Protein AF-A0A1V5SCT9-F1 (afdb_monomer_lite)

Foldseek 3Di:
DEAEEEDLVVVVVVCVVVVVPPDDPDSVRSVVVVVVQCDDDPHPVVVVVVVPHPYYHYPHDDPVVSVVVVVVVCVVVVD

InterPro domains:
  IPR027417 P-loop containing nucleoside triphosphate hydrolase [G3DSA:3.40.50.300] (1-76)

pLDDT: mean 87.34, std 10.41, range [57.16, 97.38]

Organism: NCBI:txid1852829

Sequence (79 aa):
MINITASDNLRFNRVKKRNSVSEAETLEDFIKDEIEKDSSGPVQRVEDCIKMADYTVHNESSLEQLFKNLDKVIEKEGI

Secondary structure (DSSP, 8-state):
-EEEE--HHHHHHHHHHTT--SS-SSHHHHHHHHHHHTSSSS---HHHHHHT-SEEEE--S-HHHHHHHHHHHHHHHT-

Radius of gyration: 14.65 Å; chains: 1; bounding box: 32×29×36 Å

Structure (mmCIF, N/CA/C/O backbone):
data_AF-A0A1V5SCT9-F1
#
_entry.id   AF-A0A1V5SCT9-F1
#
loop_
_atom_site.group_PDB
_atom_site.id
_atom_site.type_symbol
_atom_site.label_atom_id
_atom_site.label_alt_id
_atom_site.label_comp_id
_atom_site.label_asym_id
_atom_site.label_entity_id
_atom_site.label_seq_id
_atom_site.pdbx_PDB_ins_code
_atom_site.Cartn_x
_atom_site.Cartn_y
_atom_site.Cartn_z
_atom_site.occupancy
_atom_site.B_iso_or_equiv
_atom_site.auth_seq_id
_atom_site.auth_comp_id
_atom_site.auth_asym_id
_atom_site.auth_atom_id
_atom_site.pdbx_PDB_model_num
ATOM 1 N N . MET A 1 1 ? -12.455 10.948 1.787 1.00 88.44 1 MET A N 1
ATOM 2 C CA . MET A 1 1 ? -11.718 10.037 0.884 1.00 88.44 1 MET A CA 1
ATOM 3 C C . MET A 1 1 ? -10.513 9.468 1.619 1.00 88.44 1 MET A C 1
ATOM 5 O O . MET A 1 1 ? -9.805 10.217 2.279 1.00 88.44 1 MET A O 1
ATOM 9 N N . ILE A 1 2 ? -10.290 8.155 1.530 1.00 94.56 2 ILE A N 1
ATOM 10 C CA . ILE A 1 2 ? -9.204 7.472 2.247 1.00 94.56 2 ILE A CA 1
ATOM 11 C C . ILE A 1 2 ? -8.254 6.852 1.222 1.00 94.56 2 ILE A C 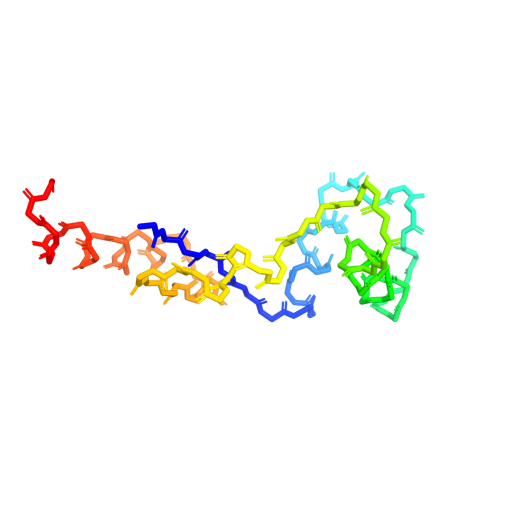1
ATOM 13 O O . ILE A 1 2 ? -8.676 6.044 0.398 1.00 94.56 2 ILE A O 1
ATOM 17 N N . ASN A 1 3 ? -6.978 7.214 1.292 1.00 95.50 3 ASN A N 1
ATOM 18 C CA . ASN A 1 3 ? -5.896 6.568 0.562 1.00 95.50 3 ASN A CA 1
ATOM 19 C C . ASN A 1 3 ? -5.318 5.417 1.401 1.00 95.50 3 ASN A C 1
ATOM 21 O O . ASN A 1 3 ? -4.979 5.606 2.570 1.00 95.50 3 ASN A O 1
ATOM 25 N N . ILE A 1 4 ? -5.167 4.234 0.804 1.00 95.94 4 ILE A N 1
ATOM 26 C CA . ILE A 1 4 ? -4.500 3.088 1.432 1.00 95.94 4 ILE A CA 1
ATOM 27 C C . ILE A 1 4 ? -3.240 2.793 0.633 1.00 95.94 4 ILE A C 1
ATOM 29 O O . ILE A 1 4 ? -3.311 2.366 -0.517 1.00 95.94 4 ILE A O 1
ATOM 33 N N . THR A 1 5 ? -2.088 2.976 1.265 1.00 95.06 5 THR A N 1
ATOM 34 C CA . THR A 1 5 ? -0.787 2.807 0.617 1.00 95.06 5 THR A CA 1
ATOM 35 C C . THR A 1 5 ? 0.117 1.867 1.408 1.00 95.06 5 THR A C 1
ATOM 37 O O . THR A 1 5 ? -0.193 1.472 2.528 1.00 95.06 5 THR A O 1
ATOM 40 N N . ALA A 1 6 ? 1.220 1.452 0.805 1.00 95.69 6 ALA A N 1
ATOM 41 C CA . ALA A 1 6 ? 2.296 0.676 1.413 1.00 95.69 6 ALA A CA 1
ATOM 42 C C . ALA A 1 6 ? 3.587 0.962 0.638 1.00 95.69 6 ALA A C 1
ATOM 44 O O . ALA A 1 6 ? 3.488 1.449 -0.476 1.00 95.69 6 ALA A O 1
ATOM 45 N N . SER A 1 7 ? 4.766 0.628 1.146 1.00 95.25 7 SER A N 1
ATOM 46 C CA . SER A 1 7 ? 6.035 0.801 0.427 1.00 95.25 7 SER A CA 1
ATOM 47 C C . SER A 1 7 ? 6.062 0.068 -0.923 1.00 95.25 7 SER A C 1
ATOM 49 O O . SER A 1 7 ? 5.490 -1.017 -1.058 1.00 95.25 7 SER A O 1
ATOM 51 N N . ASP A 1 8 ? 6.758 0.626 -1.918 1.00 93.19 8 ASP A N 1
ATOM 52 C CA . ASP A 1 8 ? 6.823 0.081 -3.289 1.00 93.19 8 ASP A CA 1
ATOM 53 C C . ASP A 1 8 ? 7.314 -1.371 -3.291 1.00 93.19 8 ASP A C 1
ATOM 55 O O . ASP A 1 8 ? 6.704 -2.248 -3.899 1.00 93.19 8 ASP A O 1
ATOM 59 N N . ASN A 1 9 ? 8.337 -1.657 -2.481 1.00 93.50 9 ASN A N 1
ATOM 60 C CA . ASN A 1 9 ? 8.842 -3.007 -2.234 1.00 93.50 9 ASN A CA 1
ATOM 61 C C . ASN A 1 9 ? 7.744 -3.969 -1.754 1.00 93.50 9 ASN A C 1
ATOM 63 O O . ASN A 1 9 ? 7.649 -5.112 -2.212 1.00 93.50 9 ASN A O 1
ATOM 67 N N . LEU A 1 10 ? 6.910 -3.536 -0.806 1.00 94.31 10 LEU A N 1
ATOM 68 C CA . LEU A 1 10 ? 5.843 -4.369 -0.264 1.00 94.31 10 LEU A CA 1
ATOM 69 C C . LEU A 1 10 ? 4.702 -4.540 -1.272 1.00 94.31 10 LEU A C 1
ATOM 71 O O . LEU A 1 10 ? 4.171 -5.650 -1.398 1.00 94.31 10 LEU A O 1
ATOM 75 N N . ARG A 1 11 ? 4.340 -3.479 -2.008 1.00 92.75 11 ARG A N 1
ATOM 76 C CA . ARG A 1 11 ? 3.353 -3.547 -3.097 1.00 92.75 11 ARG A CA 1
ATOM 77 C C . ARG A 1 11 ? 3.822 -4.525 -4.170 1.00 92.75 11 ARG A C 1
ATOM 79 O O . ARG A 1 11 ? 3.103 -5.487 -4.436 1.00 92.75 11 ARG A O 1
ATOM 86 N N . PHE A 1 12 ? 5.043 -4.374 -4.674 1.00 92.44 12 PHE A N 1
ATOM 87 C CA . PHE A 1 12 ? 5.643 -5.261 -5.669 1.00 92.44 12 PHE A CA 1
ATOM 88 C C . PHE A 1 12 ? 5.632 -6.726 -5.214 1.00 92.44 12 PHE A C 1
ATOM 90 O O . PHE A 1 12 ? 5.095 -7.596 -5.903 1.00 92.44 12 PHE A O 1
ATOM 97 N N . ASN A 1 13 ? 6.097 -7.006 -3.991 1.00 91.81 13 ASN A N 1
ATOM 98 C CA . ASN A 1 13 ? 6.073 -8.357 -3.423 1.00 91.81 13 ASN A CA 1
ATOM 99 C C . ASN A 1 13 ? 4.656 -8.952 -3.347 1.00 91.81 13 ASN A C 1
ATOM 101 O O . ASN A 1 13 ? 4.464 -10.144 -3.599 1.00 91.81 13 ASN A O 1
ATOM 105 N N . ARG A 1 14 ? 3.644 -8.143 -3.008 1.00 91.56 14 ARG A N 1
ATOM 106 C CA . ARG A 1 14 ? 2.236 -8.574 -2.978 1.00 91.56 14 ARG A CA 1
ATOM 107 C C . ARG A 1 14 ? 1.700 -8.858 -4.379 1.00 91.56 14 ARG A C 1
ATOM 109 O O . ARG A 1 14 ? 0.997 -9.850 -4.551 1.00 91.56 14 ARG A O 1
ATOM 116 N N . VAL A 1 15 ? 1.995 -8.023 -5.377 1.00 87.69 15 VAL A N 1
ATOM 117 C CA . VAL A 1 15 ? 1.545 -8.268 -6.759 1.00 87.69 15 VAL A CA 1
ATOM 118 C C . VAL A 1 15 ? 2.234 -9.515 -7.329 1.00 87.69 15 VAL A C 1
ATOM 120 O O . VAL A 1 15 ? 1.544 -10.367 -7.890 1.00 87.69 15 VAL A O 1
ATOM 123 N N . LYS A 1 16 ? 3.535 -9.708 -7.065 1.00 87.31 16 LYS A N 1
ATOM 124 C CA . LYS A 1 16 ? 4.283 -10.919 -7.445 1.00 87.31 16 LYS A CA 1
ATOM 125 C C . LYS A 1 16 ? 3.669 -12.187 -6.849 1.00 87.31 16 LYS A C 1
ATOM 127 O O . LYS A 1 16 ? 3.423 -13.145 -7.569 1.00 87.31 16 LYS A O 1
ATOM 132 N N . LYS A 1 17 ? 3.330 -12.179 -5.553 1.00 88.81 17 LYS A N 1
ATOM 133 C CA . LYS A 1 17 ? 2.642 -13.311 -4.893 1.00 88.81 17 LYS A CA 1
ATOM 134 C C . LYS A 1 17 ? 1.258 -13.613 -5.471 1.00 88.81 17 LYS A C 1
ATOM 136 O O . LYS A 1 17 ? 0.803 -14.747 -5.375 1.00 88.81 17 LYS A O 1
ATOM 141 N N . ARG A 1 18 ? 0.578 -12.611 -6.032 1.00 86.19 18 ARG A N 1
ATOM 142 C CA . ARG A 1 18 ? -0.747 -12.768 -6.649 1.00 86.19 18 ARG A CA 1
ATOM 143 C C . ARG A 1 18 ? -0.687 -13.293 -8.087 1.00 86.19 18 ARG A C 1
ATOM 145 O O . ARG A 1 18 ? -1.744 -13.483 -8.677 1.00 86.19 18 ARG A O 1
ATOM 152 N N . ASN A 1 19 ? 0.508 -13.505 -8.657 1.00 77.19 19 ASN A N 1
ATOM 153 C CA . ASN A 1 19 ? 0.709 -13.783 -10.087 1.00 77.19 19 ASN A CA 1
ATOM 154 C C . ASN A 1 19 ? 0.007 -12.762 -11.005 1.00 77.19 19 ASN A C 1
ATOM 156 O O . ASN A 1 19 ? -0.311 -13.064 -12.148 1.00 77.19 19 ASN A O 1
ATOM 160 N N . SER A 1 20 ? -0.261 -11.551 -10.505 1.00 67.38 20 SER A N 1
ATOM 161 C CA . SER A 1 20 ? -0.937 -10.495 -11.269 1.00 67.38 20 SER A CA 1
ATOM 162 C C . SER A 1 20 ? 0.045 -9.600 -12.023 1.00 67.38 20 SER A C 1
ATOM 164 O O . SER A 1 20 ? -0.379 -8.633 -12.643 1.00 67.38 20 SER A O 1
ATOM 166 N N . VAL A 1 21 ? 1.348 -9.886 -11.943 1.00 59.62 21 VAL A N 1
ATOM 167 C CA . VAL A 1 21 ? 2.368 -9.154 -12.692 1.00 59.62 21 VAL A CA 1
ATOM 168 C C . VAL A 1 21 ? 2.652 -9.910 -13.985 1.00 59.62 21 VAL A C 1
ATOM 170 O O . VAL A 1 21 ? 3.518 -10.777 -14.018 1.00 59.62 21 VAL A O 1
ATOM 173 N N . SER A 1 22 ? 1.890 -9.630 -15.038 1.00 58.06 22 SER A N 1
ATOM 174 C CA . SER A 1 22 ? 2.281 -10.031 -16.394 1.00 58.06 22 SER A CA 1
ATOM 175 C C . SER A 1 22 ? 3.279 -9.053 -17.029 1.00 58.06 22 SER A C 1
ATOM 177 O O . SER A 1 22 ? 3.831 -9.382 -18.070 1.00 58.06 22 SER A O 1
ATOM 179 N N . GLU A 1 23 ? 3.498 -7.872 -16.428 1.00 57.16 23 GLU A N 1
ATOM 180 C CA . GLU A 1 23 ? 4.135 -6.723 -17.104 1.00 57.16 23 GLU A CA 1
ATOM 181 C C . GLU A 1 23 ? 5.426 -6.189 -16.440 1.00 57.16 23 GLU A C 1
ATOM 183 O O . GLU A 1 23 ? 6.291 -5.702 -17.156 1.00 57.16 23 GLU A O 1
ATOM 188 N N . ALA A 1 24 ? 5.628 -6.350 -15.123 1.00 68.88 24 ALA A N 1
ATOM 189 C CA . ALA A 1 24 ? 6.833 -5.887 -14.413 1.00 68.88 24 ALA A CA 1
ATOM 190 C C . ALA 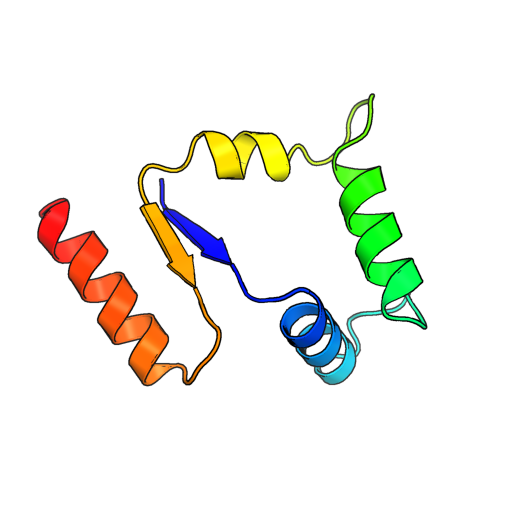A 1 24 ? 7.674 -7.045 -13.827 1.00 68.88 24 ALA A C 1
ATOM 192 O O . ALA A 1 24 ? 7.339 -7.641 -12.800 1.00 68.88 24 ALA A O 1
ATOM 193 N N . GLU A 1 25 ? 8.801 -7.379 -14.457 1.00 76.69 25 GLU A N 1
ATOM 194 C CA . GLU A 1 25 ? 9.690 -8.447 -13.970 1.00 76.69 25 GLU A CA 1
ATOM 195 C C . GLU A 1 25 ? 10.532 -8.006 -12.759 1.00 76.69 25 GLU A C 1
ATOM 197 O O . GLU A 1 25 ? 10.881 -8.828 -11.899 1.00 76.69 25 GLU A O 1
ATOM 202 N N . THR A 1 26 ? 10.811 -6.703 -12.659 1.00 89.50 26 THR A N 1
ATOM 203 C CA . THR A 1 26 ? 11.652 -6.092 -11.621 1.00 89.50 26 THR A CA 1
ATOM 204 C C . THR A 1 26 ? 10.910 -5.028 -10.803 1.00 89.50 26 THR A C 1
ATOM 206 O O . THR A 1 26 ? 9.820 -4.580 -11.164 1.00 89.50 26 THR A O 1
ATOM 209 N N . LEU A 1 27 ? 11.490 -4.634 -9.661 1.00 90.19 27 LEU A N 1
ATOM 210 C CA . LEU A 1 27 ? 10.949 -3.544 -8.840 1.00 90.19 27 LEU A CA 1
ATOM 211 C C . LEU A 1 27 ? 11.029 -2.211 -9.594 1.00 90.19 27 LEU A C 1
ATOM 213 O O . LEU A 1 27 ? 10.142 -1.373 -9.474 1.00 90.19 27 LEU A O 1
ATOM 217 N N . GLU A 1 28 ? 12.088 -2.030 -10.371 1.00 91.06 28 GLU A N 1
ATOM 218 C CA . GLU A 1 28 ? 12.323 -0.859 -11.198 1.00 91.06 28 GLU A CA 1
ATOM 219 C C . GLU A 1 28 ? 11.246 -0.722 -12.279 1.00 91.06 28 GLU A C 1
ATOM 221 O O . GLU A 1 28 ? 10.687 0.364 -12.432 1.00 91.06 28 GLU A O 1
ATOM 226 N N . ASP A 1 29 ? 10.898 -1.818 -12.963 1.00 88.50 29 ASP A N 1
ATOM 227 C CA . ASP A 1 29 ? 9.798 -1.836 -13.938 1.00 88.50 29 ASP A CA 1
ATOM 228 C C . ASP A 1 29 ? 8.464 -1.504 -13.263 1.00 88.50 29 ASP A C 1
ATOM 230 O O . ASP A 1 29 ? 7.691 -0.695 -13.764 1.00 88.50 29 ASP A O 1
ATOM 234 N N . PHE A 1 30 ? 8.228 -2.063 -12.072 1.00 89.25 30 PHE A N 1
ATOM 235 C CA . PHE A 1 30 ? 7.014 -1.805 -11.302 1.00 89.25 30 PHE A CA 1
ATOM 236 C C . PHE A 1 30 ? 6.857 -0.320 -10.941 1.00 89.25 30 PHE A C 1
ATOM 238 O O . PHE A 1 30 ? 5.781 0.246 -11.121 1.00 89.25 30 PHE A O 1
ATOM 245 N N . ILE A 1 31 ? 7.930 0.320 -10.469 1.00 89.00 31 ILE A N 1
ATOM 246 C CA . ILE A 1 31 ? 7.931 1.753 -10.137 1.00 89.00 31 ILE A CA 1
ATOM 247 C C . ILE A 1 31 ? 7.771 2.597 -11.404 1.00 89.00 31 ILE A C 1
ATOM 249 O O . ILE A 1 31 ? 7.039 3.588 -11.405 1.00 89.00 31 ILE A O 1
ATOM 253 N N . LYS A 1 32 ? 8.437 2.213 -12.497 1.00 88.31 32 LYS A N 1
ATOM 254 C CA . LYS A 1 32 ? 8.330 2.913 -13.777 1.00 88.31 32 LYS A CA 1
ATOM 255 C C . LYS A 1 32 ? 6.893 2.898 -14.300 1.00 88.31 32 LYS A C 1
ATOM 257 O O . LYS A 1 32 ? 6.394 3.951 -14.689 1.00 88.31 32 LYS A O 1
ATOM 262 N N . ASP A 1 33 ? 6.218 1.755 -14.245 1.00 84.38 33 ASP A N 1
ATOM 263 C CA . ASP A 1 33 ? 4.816 1.626 -14.648 1.00 84.38 33 ASP A CA 1
ATOM 264 C C . ASP A 1 33 ? 3.883 2.492 -13.792 1.00 84.38 33 ASP A C 1
ATOM 266 O O . ASP A 1 33 ? 2.908 3.045 -14.301 1.00 84.38 33 ASP A O 1
ATOM 270 N N . GLU A 1 34 ? 4.149 2.608 -12.488 1.00 83.75 34 GLU A N 1
ATOM 271 C CA . GLU A 1 34 ? 3.388 3.495 -11.601 1.00 83.75 34 GLU A CA 1
ATOM 272 C C . GLU A 1 34 ? 3.567 4.971 -12.005 1.00 83.75 34 GLU A C 1
ATOM 274 O O . GLU A 1 34 ? 2.578 5.690 -12.121 1.00 83.75 34 GLU A O 1
ATOM 279 N N . ILE A 1 35 ? 4.789 5.398 -12.341 1.00 83.50 35 ILE A N 1
ATOM 280 C CA . ILE A 1 35 ? 5.074 6.763 -12.826 1.00 83.50 35 ILE A CA 1
ATOM 281 C C . ILE A 1 35 ? 4.429 7.026 -14.199 1.00 83.50 35 ILE A C 1
ATOM 283 O O . ILE A 1 35 ? 3.886 8.107 -14.452 1.00 83.50 35 ILE A O 1
ATOM 287 N N . GLU A 1 36 ? 4.476 6.056 -15.115 1.00 81.06 36 GLU A N 1
ATOM 288 C CA . GLU A 1 36 ? 3.849 6.181 -16.436 1.00 81.06 36 GLU A CA 1
ATOM 289 C C . GLU A 1 36 ? 2.324 6.294 -16.328 1.00 81.06 36 GLU A C 1
ATOM 291 O O . GLU A 1 36 ? 1.712 7.094 -17.043 1.00 81.06 36 GLU A O 1
ATOM 296 N N . LYS A 1 37 ? 1.707 5.571 -15.385 1.00 74.19 37 LYS A N 1
ATOM 297 C CA . LYS A 1 37 ? 0.269 5.686 -15.101 1.00 74.19 37 LYS A CA 1
ATOM 298 C C . LYS A 1 37 ? -0.125 7.084 -14.632 1.00 74.19 37 LYS A C 1
ATOM 300 O O . L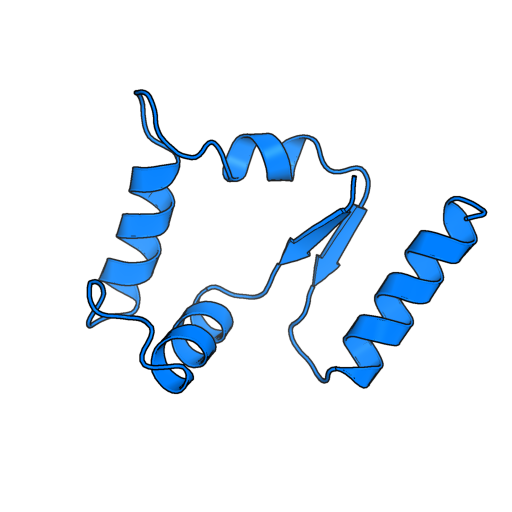YS A 1 37 ? -1.236 7.494 -14.939 1.00 74.19 37 LYS A O 1
ATOM 305 N N . ASP A 1 38 ? 0.787 7.844 -14.035 1.00 73.69 38 ASP A N 1
ATOM 306 C CA . ASP A 1 38 ? 0.564 9.233 -13.622 1.00 73.69 38 ASP A CA 1
ATOM 307 C C . ASP A 1 38 ? 1.026 10.293 -14.656 1.00 73.69 38 ASP A C 1
ATOM 309 O O . ASP A 1 38 ? 0.860 11.498 -14.448 1.00 73.69 38 ASP A O 1
ATOM 313 N N . SER A 1 39 ? 1.526 9.884 -15.831 1.00 74.31 39 SER A N 1
ATOM 314 C CA . SER A 1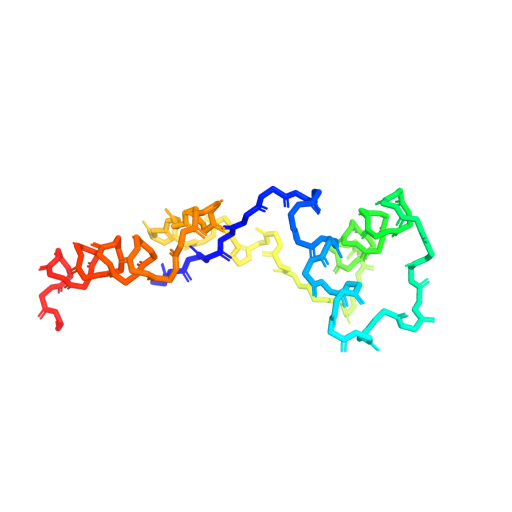 39 ? 2.058 10.779 -16.883 1.00 74.31 39 SER A CA 1
ATOM 315 C C . SER A 1 39 ? 0.981 11.470 -17.753 1.00 74.31 39 SER A C 1
ATOM 317 O O . SER A 1 39 ? -0.217 11.333 -17.538 1.00 74.31 39 SER A O 1
ATOM 319 N N . SER A 1 40 ? 1.332 12.323 -18.722 1.00 61.62 40 SER A N 1
ATOM 320 C CA . SER A 1 40 ? 0.329 13.088 -19.500 1.00 61.62 40 SER A CA 1
ATOM 321 C C . SER A 1 40 ? -0.515 12.198 -20.445 1.00 61.62 40 SER A C 1
ATOM 323 O O . SER A 1 40 ? 0.008 11.296 -21.088 1.00 61.62 40 SER A O 1
ATOM 325 N N . GLY A 1 41 ? -1.839 12.432 -20.529 1.00 70.06 41 GLY A N 1
ATOM 326 C CA . GLY A 1 41 ? -2.780 11.647 -21.364 1.00 70.06 41 GLY A CA 1
ATOM 327 C C . GLY A 1 41 ? -4.013 11.088 -20.618 1.00 70.06 41 GLY A C 1
ATOM 328 O O . GLY A 1 41 ? -4.237 11.443 -19.459 1.00 70.06 41 GLY A O 1
ATOM 329 N N . PRO A 1 42 ? -4.847 10.233 -21.248 1.00 65.50 42 PRO A N 1
ATOM 330 C CA . PRO A 1 42 ? -5.978 9.555 -20.602 1.00 65.50 42 PRO A CA 1
ATOM 331 C C . PRO A 1 42 ? -5.494 8.365 -19.754 1.00 65.50 42 PRO A C 1
ATOM 333 O O . PRO A 1 42 ? -5.827 7.213 -20.020 1.00 65.50 42 PRO A O 1
ATOM 336 N N . VAL A 1 43 ? -4.655 8.647 -18.761 1.00 76.56 43 VAL A N 1
ATOM 337 C CA . VAL A 1 43 ? -4.059 7.655 -17.856 1.00 76.56 43 VAL A CA 1
ATOM 338 C C . VAL A 1 43 ? -4.678 7.746 -16.456 1.00 76.56 43 VAL A C 1
ATOM 340 O O . VAL A 1 43 ? -5.439 8.671 -16.156 1.00 76.56 43 VAL A O 1
ATOM 343 N N . GLN A 1 44 ? -4.392 6.761 -15.605 1.00 76.19 44 GLN A N 1
ATOM 344 C CA . GLN A 1 44 ? -4.920 6.694 -14.242 1.00 76.19 44 GLN A CA 1
ATOM 345 C C . GLN A 1 44 ? -4.225 7.732 -13.347 1.00 76.19 44 GLN A C 1
ATOM 347 O O . GLN A 1 44 ? -3.085 7.539 -12.971 1.00 76.19 44 GLN A O 1
ATOM 352 N N . ARG A 1 45 ? -4.923 8.806 -12.960 1.00 84.06 45 ARG A N 1
ATOM 353 C CA . ARG A 1 45 ? -4.405 9.901 -12.108 1.00 84.06 45 ARG A CA 1
ATOM 354 C C . ARG A 1 45 ? -4.307 9.516 -10.623 1.00 84.06 45 ARG A C 1
ATOM 356 O O . ARG A 1 45 ? -4.945 10.135 -9.770 1.00 84.06 45 ARG A O 1
ATOM 363 N N . VAL A 1 46 ? -3.574 8.452 -10.316 1.00 85.38 46 VAL A N 1
ATOM 364 C CA . VAL A 1 46 ? -3.449 7.886 -8.967 1.00 85.38 46 VAL A CA 1
ATOM 365 C C . VAL A 1 46 ? -2.822 8.898 -8.012 1.00 85.38 46 VAL A C 1
ATOM 367 O O . VAL A 1 46 ? -3.368 9.121 -6.931 1.00 85.38 46 VAL A O 1
ATOM 370 N N . GLU A 1 47 ? -1.747 9.570 -8.416 1.00 87.75 47 GLU A N 1
ATOM 371 C CA . GLU A 1 47 ? -1.090 10.596 -7.602 1.00 87.75 47 GLU A CA 1
ATOM 372 C C . GLU A 1 47 ? -2.022 11.754 -7.227 1.00 87.75 47 GLU A C 1
ATOM 374 O O . GLU A 1 47 ? -1.995 12.237 -6.093 1.00 87.75 47 GLU A O 1
ATOM 379 N N . ASP A 1 48 ? -2.856 12.206 -8.163 1.00 88.94 48 ASP A N 1
ATOM 380 C CA . ASP A 1 48 ? -3.780 13.315 -7.915 1.00 88.94 48 ASP A CA 1
ATOM 381 C C . ASP A 1 48 ? -4.880 12.896 -6.935 1.00 88.94 48 ASP A C 1
ATOM 383 O O . ASP A 1 48 ? -5.188 13.629 -5.993 1.00 88.94 48 ASP A O 1
ATOM 387 N N . CYS A 1 49 ? -5.409 11.676 -7.079 1.00 89.62 49 CYS A N 1
ATOM 388 C CA . CYS A 1 49 ? -6.334 11.104 -6.104 1.00 89.62 49 CYS A CA 1
ATOM 389 C C . CYS A 1 49 ? -5.690 10.964 -4.718 1.00 89.62 49 CYS A C 1
ATOM 391 O O . CYS A 1 49 ? -6.334 11.264 -3.715 1.00 89.62 49 CYS A O 1
ATOM 393 N N . ILE A 1 50 ? -4.420 10.557 -4.638 1.00 91.81 50 ILE A N 1
ATOM 394 C CA . ILE A 1 50 ? -3.690 10.477 -3.367 1.00 91.81 50 ILE A CA 1
ATOM 395 C C . ILE A 1 50 ? -3.578 11.863 -2.719 1.00 91.81 50 ILE A C 1
ATOM 397 O O . ILE A 1 50 ? -3.851 11.995 -1.526 1.00 91.81 50 ILE A O 1
ATOM 401 N N . LYS A 1 51 ? -3.233 12.903 -3.490 1.00 92.12 51 LYS A N 1
ATOM 402 C CA . LYS A 1 51 ? -3.110 14.292 -2.999 1.00 92.12 51 LYS A CA 1
ATOM 403 C C . LYS A 1 51 ? -4.433 14.856 -2.478 1.00 92.12 51 LYS A C 1
ATOM 405 O O . LYS A 1 51 ? -4.427 15.708 -1.597 1.00 92.12 51 LYS A O 1
ATOM 410 N N . MET A 1 52 ? -5.554 14.386 -3.015 1.00 93.81 52 MET A N 1
ATOM 411 C CA . MET A 1 52 ? -6.895 14.801 -2.606 1.00 93.81 52 MET A CA 1
ATOM 412 C C . MET A 1 52 ? -7.429 14.041 -1.378 1.00 93.81 52 MET A C 1
ATOM 414 O O . MET A 1 52 ? -8.532 14.341 -0.924 1.00 93.81 52 MET A O 1
ATOM 418 N N . ALA A 1 53 ? -6.722 13.029 -0.861 1.00 95.06 53 ALA A N 1
ATOM 419 C CA . ALA A 1 53 ? -7.234 12.194 0.222 1.00 95.06 53 ALA A CA 1
ATOM 420 C C . ALA A 1 53 ? -7.216 12.916 1.578 1.00 95.06 53 ALA A C 1
ATOM 422 O O . ALA A 1 53 ? -6.188 13.437 2.003 1.00 95.06 53 ALA A O 1
ATOM 423 N N . ASP A 1 54 ? -8.334 12.853 2.302 1.00 95.62 54 ASP A N 1
ATOM 424 C CA . ASP A 1 54 ? -8.458 13.403 3.660 1.00 95.62 54 ASP A CA 1
ATOM 425 C C . ASP A 1 54 ? -7.636 12.598 4.681 1.00 95.62 54 ASP A C 1
ATOM 427 O O . ASP A 1 54 ? -7.159 13.126 5.687 1.00 95.62 54 ASP A O 1
ATOM 431 N N . TYR A 1 55 ? -7.450 11.303 4.402 1.00 95.25 55 TYR A N 1
ATOM 432 C CA . TYR A 1 55 ? -6.704 10.370 5.238 1.00 95.25 55 TYR A CA 1
ATOM 433 C C . TYR A 1 55 ? -5.800 9.482 4.396 1.00 95.25 55 TYR A C 1
ATOM 435 O O . TYR A 1 55 ? -6.208 8.985 3.348 1.00 95.25 55 TYR A O 1
ATOM 443 N N . THR A 1 56 ? -4.597 9.210 4.902 1.00 96.00 56 THR A N 1
ATOM 444 C CA . THR A 1 56 ? -3.698 8.190 4.351 1.00 96.00 56 THR A CA 1
ATOM 445 C C . THR A 1 56 ? -3.411 7.128 5.406 1.00 96.00 56 THR A C 1
ATOM 447 O O . THR A 1 56 ? -2.976 7.440 6.514 1.00 96.00 56 THR A O 1
ATOM 450 N N . VAL A 1 57 ? -3.648 5.863 5.058 1.00 96.69 57 VAL A N 1
ATOM 451 C CA . VAL A 1 57 ? -3.396 4.695 5.909 1.00 96.69 57 VAL A CA 1
ATOM 452 C C . VAL A 1 57 ? -2.281 3.850 5.298 1.00 96.69 57 VAL A C 1
ATOM 454 O O . VAL A 1 57 ? -2.391 3.376 4.168 1.00 96.69 57 VAL A O 1
ATOM 457 N N . HIS A 1 58 ? -1.216 3.627 6.071 1.00 95.50 58 HIS A N 1
ATOM 458 C CA . HIS A 1 58 ? -0.072 2.809 5.664 1.00 95.50 58 HIS A CA 1
ATOM 459 C C . HIS A 1 58 ? -0.277 1.336 6.057 1.00 95.50 58 HIS A C 1
ATOM 461 O O . HIS A 1 58 ? -0.236 0.9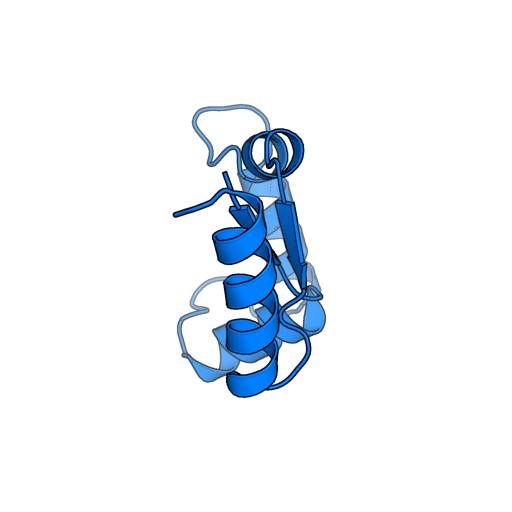68 7.232 1.00 95.50 58 HIS A O 1
ATOM 467 N N . ASN A 1 59 ? -0.485 0.476 5.063 1.00 96.56 59 ASN A N 1
ATOM 468 C CA . ASN A 1 59 ? -0.670 -0.968 5.182 1.00 96.56 59 ASN A CA 1
ATOM 469 C C . ASN A 1 59 ? 0.669 -1.728 5.087 1.00 96.56 59 ASN A C 1
ATOM 471 O O . ASN A 1 59 ? 0.864 -2.572 4.202 1.00 96.56 59 ASN A O 1
ATOM 475 N N . GLU A 1 60 ? 1.595 -1.421 5.995 1.00 94.81 60 GLU A N 1
ATOM 476 C CA . GLU A 1 60 ? 2.923 -2.061 6.062 1.00 94.81 60 GLU A CA 1
ATOM 477 C C . GLU A 1 60 ? 2.930 -3.365 6.877 1.00 94.81 60 GLU A C 1
ATOM 479 O O . GLU A 1 60 ? 3.904 -4.114 6.854 1.00 94.81 60 GLU A O 1
ATOM 484 N N . SER A 1 61 ? 1.866 -3.634 7.638 1.00 91.88 61 SER A N 1
ATOM 485 C CA . SER A 1 61 ? 1.842 -4.669 8.681 1.00 91.88 61 SER A CA 1
ATOM 486 C C . SER A 1 61 ? 0.783 -5.753 8.408 1.00 91.88 61 SER A C 1
ATOM 488 O O . SER A 1 61 ? 0.617 -6.195 7.269 1.00 91.88 61 SER A O 1
ATOM 490 N N . SER A 1 62 ? 0.103 -6.240 9.453 1.00 95.12 62 SER A N 1
ATOM 491 C CA . SER A 1 62 ? -0.951 -7.255 9.366 1.00 95.12 62 SER A CA 1
ATOM 492 C C . SER A 1 62 ? -2.313 -6.656 8.992 1.00 95.12 62 SER A C 1
ATOM 494 O O . SER A 1 62 ? -2.545 -5.455 9.133 1.00 95.12 62 SER A O 1
ATOM 496 N N . LEU A 1 63 ? -3.246 -7.521 8.576 1.00 95.38 63 LEU A N 1
ATOM 497 C CA . LEU A 1 63 ? -4.643 -7.134 8.335 1.00 95.38 63 LEU A CA 1
ATOM 498 C C . LEU A 1 63 ? -5.317 -6.576 9.592 1.00 95.38 63 LEU A C 1
ATOM 500 O O . LEU A 1 63 ? -6.046 -5.598 9.505 1.00 95.38 63 LEU A O 1
ATOM 504 N N . GLU A 1 64 ? -5.030 -7.150 10.760 1.00 97.38 64 GLU A N 1
ATOM 505 C CA . GLU A 1 64 ? -5.551 -6.654 12.037 1.00 97.38 64 GLU A CA 1
ATOM 506 C C . GLU A 1 64 ? -5.128 -5.201 12.291 1.00 97.38 64 GLU A C 1
ATOM 508 O O . GLU A 1 64 ? -5.949 -4.362 12.658 1.00 97.38 64 GLU A O 1
ATOM 513 N N . GLN A 1 65 ? -3.860 -4.872 12.025 1.00 96.38 65 GLN A N 1
ATOM 514 C CA . GLN A 1 65 ? -3.367 -3.509 12.194 1.00 96.38 65 GLN A CA 1
ATOM 515 C C . GLN A 1 65 ? -3.967 -2.547 11.162 1.00 96.38 65 GLN A C 1
ATOM 517 O O . GLN A 1 65 ? -4.238 -1.393 11.496 1.00 96.38 65 GLN A O 1
ATOM 522 N N . LEU A 1 66 ? -4.193 -3.013 9.929 1.00 96.88 66 LEU A N 1
ATOM 523 C CA . LEU A 1 66 ? -4.910 -2.249 8.911 1.00 96.88 66 LEU A CA 1
ATOM 524 C C . LEU A 1 66 ? -6.338 -1.930 9.368 1.00 96.88 66 LEU A C 1
ATOM 526 O O . LEU A 1 66 ? -6.722 -0.765 9.331 1.00 96.88 66 LEU A O 1
ATOM 530 N N . PHE A 1 67 ? -7.093 -2.927 9.835 1.00 96.62 67 PHE A N 1
ATOM 531 C CA . PHE A 1 67 ? -8.465 -2.729 10.309 1.00 96.62 67 PHE A CA 1
ATOM 532 C C . PHE A 1 67 ? -8.513 -1.766 11.488 1.00 96.62 67 PHE A C 1
ATOM 534 O O . PHE A 1 67 ? -9.205 -0.760 11.412 1.00 96.62 67 PHE A O 1
ATOM 541 N N . LYS A 1 68 ? -7.644 -1.949 12.486 1.00 96.31 68 LYS A N 1
ATOM 542 C CA . LYS A 1 68 ? -7.538 -1.022 13.618 1.00 96.31 68 LYS A CA 1
ATOM 543 C C . LYS A 1 68 ? -7.229 0.420 13.197 1.00 96.31 68 LYS A C 1
ATOM 545 O O . LYS A 1 68 ? -7.637 1.363 13.870 1.00 96.31 68 LYS A O 1
ATOM 550 N N . ASN A 1 69 ? -6.453 0.616 12.132 1.00 95.56 69 ASN A N 1
ATOM 551 C CA . ASN A 1 69 ? -6.160 1.953 11.616 1.00 95.56 69 ASN A CA 1
ATOM 552 C C . ASN A 1 69 ? -7.348 2.544 10.847 1.00 95.56 69 ASN A C 1
ATOM 554 O O . ASN A 1 69 ? -7.569 3.748 10.937 1.00 95.56 69 ASN A O 1
ATOM 558 N N . LEU A 1 70 ? -8.102 1.717 10.122 1.00 95.81 70 LEU A N 1
ATOM 559 C CA . LEU A 1 70 ? -9.320 2.132 9.428 1.00 95.81 70 LEU A CA 1
ATOM 560 C C . LEU A 1 70 ? -10.438 2.480 10.413 1.00 95.81 70 LEU A C 1
ATOM 562 O O . LEU A 1 70 ? -11.052 3.527 10.244 1.00 95.81 70 LEU A O 1
ATOM 566 N N . ASP A 1 71 ? -10.628 1.687 11.469 1.00 96.06 71 ASP A N 1
ATOM 567 C CA . ASP A 1 71 ? -11.633 1.942 12.509 1.00 96.06 71 ASP A CA 1
ATOM 568 C C . ASP A 1 71 ? -11.446 3.335 13.120 1.00 96.06 71 ASP A C 1
ATOM 570 O O . ASP A 1 71 ? -12.393 4.104 13.215 1.00 96.06 71 ASP A O 1
ATOM 574 N N . LYS A 1 72 ? -10.201 3.735 13.407 1.00 94.81 72 LYS A N 1
ATOM 575 C CA . LYS A 1 72 ? -9.891 5.089 13.904 1.00 94.81 72 LYS A CA 1
ATOM 576 C C . LYS A 1 72 ? -10.268 6.203 12.929 1.00 94.81 72 LYS A C 1
ATOM 578 O O . LYS A 1 72 ? -10.618 7.299 13.360 1.00 94.81 72 LYS A O 1
ATOM 583 N N . VAL A 1 73 ? -10.106 5.969 11.626 1.00 95.06 73 VAL A N 1
ATOM 584 C CA . VAL A 1 73 ? -10.476 6.952 10.597 1.00 95.06 73 VAL A CA 1
ATOM 585 C C . VAL A 1 73 ? -11.996 7.056 10.512 1.00 95.06 73 VAL A C 1
ATOM 587 O O . VAL A 1 73 ? -12.527 8.160 10.487 1.00 95.06 73 VAL A O 1
ATOM 590 N N . ILE A 1 74 ? -12.683 5.916 10.528 1.00 94.00 74 ILE A N 1
ATOM 591 C CA . ILE A 1 74 ? -14.143 5.818 10.464 1.00 94.00 74 ILE A CA 1
ATOM 592 C C . ILE A 1 74 ? -14.789 6.465 11.702 1.00 94.00 74 ILE A C 1
ATOM 594 O O . ILE A 1 74 ? -15.641 7.339 11.557 1.00 94.00 74 ILE A O 1
ATOM 598 N N . GLU A 1 75 ? -14.299 6.152 12.906 1.00 94.62 75 GLU A N 1
ATOM 599 C CA . GLU A 1 75 ? -14.741 6.768 14.167 1.00 94.62 75 GLU A CA 1
ATOM 600 C C . GLU A 1 75 ? -14.590 8.294 14.151 1.00 94.62 75 GLU A C 1
ATOM 602 O O . GLU A 1 75 ? -15.461 9.012 14.641 1.00 94.62 75 GLU A O 1
ATOM 607 N N . LYS A 1 76 ? -13.493 8.807 13.577 1.00 92.06 76 LYS A N 1
ATOM 608 C CA . LYS A 1 76 ? -13.237 10.250 13.489 1.00 92.06 76 LYS A CA 1
ATOM 609 C C . LYS A 1 76 ? -14.206 10.964 12.542 1.00 92.06 76 LYS A C 1
ATOM 611 O O . LYS A 1 76 ? -14.562 12.110 12.806 1.00 92.06 76 LYS A O 1
ATOM 616 N N . GLU A 1 77 ? -14.624 10.302 11.467 1.00 90.62 77 GLU A N 1
ATOM 617 C CA . GLU A 1 77 ? -15.623 10.825 10.528 1.00 90.62 77 GLU A CA 1
ATOM 618 C C . GLU A 1 77 ? -17.066 10.640 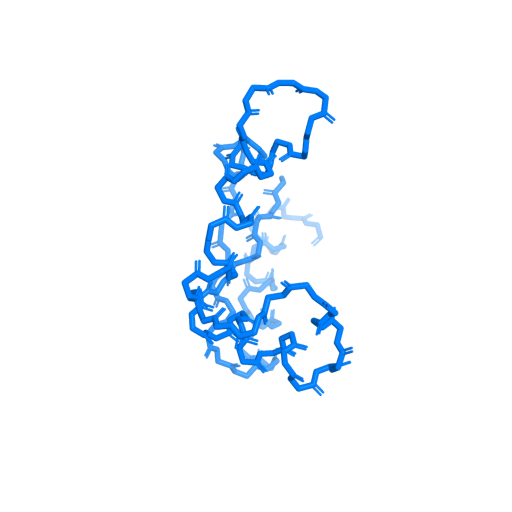11.032 1.00 90.62 77 GLU A C 1
ATOM 620 O O . GLU A 1 77 ? -17.987 11.249 10.490 1.00 90.62 77 GLU A O 1
ATOM 625 N N . GLY A 1 78 ? -17.269 9.845 12.090 1.00 84.31 78 GLY A N 1
ATOM 626 C CA . GLY A 1 78 ? -18.582 9.597 12.688 1.00 84.31 78 GLY A CA 1
ATOM 627 C C . GLY A 1 78 ? -19.498 8.733 11.819 1.00 84.31 78 GLY A C 1
ATOM 628 O O . GLY A 1 78 ? -20.716 8.929 11.847 1.00 84.31 78 GLY A O 1
ATOM 629 N N . ILE A 1 79 ? -18.912 7.826 11.031 1.00 66.56 79 ILE A N 1
ATOM 630 C CA . ILE A 1 79 ? -19.605 6.900 10.117 1.00 66.56 79 ILE A CA 1
ATOM 631 C C . ILE A 1 79 ? -19.581 5.483 10.695 1.00 66.56 79 ILE A C 1
ATOM 633 O O . ILE A 1 79 ? -18.615 5.164 11.418 1.00 66.56 79 ILE A O 1
#